Protein AF-A0A497SBC3-F1 (afdb_monomer_lite)

Structure (mmCIF, N/CA/C/O backbone):
data_AF-A0A497SBC3-F1
#
_entry.id   AF-A0A497SBC3-F1
#
loop_
_atom_site.group_PDB
_atom_site.id
_atom_site.type_symbol
_atom_site.label_atom_id
_atom_site.label_alt_id
_atom_site.label_comp_id
_atom_site.label_asym_id
_atom_site.label_entity_id
_atom_site.label_seq_id
_atom_site.pdbx_PDB_ins_code
_atom_site.Cartn_x
_atom_site.Cartn_y
_atom_site.Cartn_z
_atom_site.occupancy
_atom_site.B_iso_or_equiv
_atom_site.auth_seq_id
_atom_site.auth_comp_id
_atom_site.auth_asym_id
_atom_site.auth_atom_id
_atom_site.pdbx_PDB_model_num
ATOM 1 N N . MET A 1 1 ? 25.279 1.919 7.076 1.00 41.44 1 MET A N 1
ATOM 2 C CA . MET A 1 1 ? 23.818 1.956 7.328 1.00 41.44 1 MET A CA 1
ATOM 3 C C . MET A 1 1 ? 23.102 1.060 6.328 1.00 41.44 1 MET A C 1
ATOM 5 O O . MET A 1 1 ? 23.258 1.278 5.131 1.00 41.44 1 MET A O 1
ATOM 9 N N . LYS A 1 2 ? 22.331 0.059 6.781 1.00 52.88 2 LYS A N 1
ATOM 10 C CA . LYS A 1 2 ? 21.381 -0.636 5.895 1.00 52.88 2 LYS A CA 1
ATOM 11 C C . LYS A 1 2 ? 20.376 0.411 5.404 1.00 52.88 2 LYS A C 1
ATOM 13 O O . LYS A 1 2 ? 19.758 1.083 6.218 1.00 52.88 2 LYS A O 1
ATOM 18 N N . LYS A 1 3 ? 20.279 0.602 4.091 1.00 72.19 3 LYS A N 1
ATOM 19 C CA . LYS A 1 3 ? 19.335 1.540 3.473 1.00 72.19 3 LYS A CA 1
ATOM 20 C C . LYS A 1 3 ? 17.924 0.981 3.654 1.00 72.19 3 LYS A C 1
ATO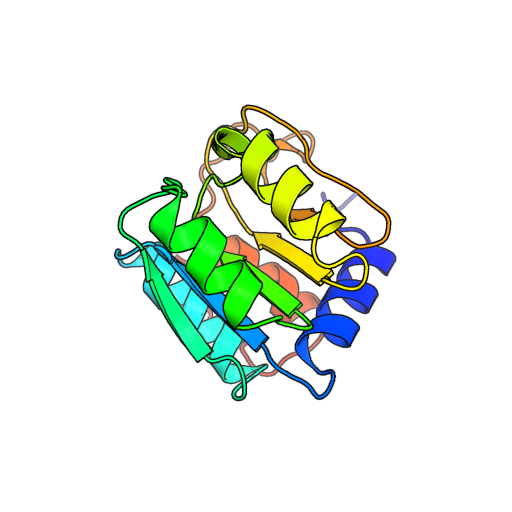M 22 O O . LYS A 1 3 ? 17.650 -0.130 3.203 1.00 72.19 3 LYS A O 1
ATOM 27 N N . GLU A 1 4 ? 17.075 1.689 4.393 1.00 83.62 4 GLU A N 1
ATOM 28 C CA . GLU A 1 4 ? 15.764 1.186 4.816 1.00 83.62 4 GLU A CA 1
ATOM 29 C C . GLU A 1 4 ? 14.645 1.687 3.894 1.00 83.62 4 GLU A C 1
ATOM 31 O O . GLU A 1 4 ? 14.580 2.876 3.607 1.00 83.62 4 GLU A O 1
ATOM 36 N N . LEU A 1 5 ? 13.751 0.784 3.468 1.00 89.38 5 LEU A N 1
ATOM 37 C CA . LEU A 1 5 ? 12.574 1.110 2.643 1.00 89.38 5 LEU A CA 1
ATOM 38 C C . LEU A 1 5 ? 11.531 1.959 3.388 1.00 89.38 5 LEU A C 1
ATOM 40 O O . LEU A 1 5 ? 10.862 2.795 2.792 1.00 89.38 5 LEU A O 1
ATOM 44 N N . ALA A 1 6 ? 11.409 1.755 4.697 1.00 90.38 6 ALA A N 1
ATOM 45 C CA . ALA A 1 6 ? 10.514 2.495 5.573 1.00 90.38 6 ALA A CA 1
ATOM 46 C C . ALA A 1 6 ? 11.118 2.571 6.979 1.00 90.38 6 ALA A C 1
ATOM 48 O O . ALA A 1 6 ? 11.829 1.656 7.405 1.00 90.38 6 ALA A O 1
ATOM 49 N N . SER A 1 7 ? 10.817 3.650 7.706 1.00 92.06 7 SER A N 1
ATOM 50 C CA . SER A 1 7 ? 11.218 3.801 9.107 1.00 92.06 7 SER A CA 1
ATOM 51 C C . SER A 1 7 ? 10.506 2.776 9.995 1.00 92.06 7 SER A C 1
ATOM 53 O O . SER A 1 7 ? 9.390 2.347 9.696 1.00 92.06 7 SER A O 1
ATOM 55 N N . LYS A 1 8 ? 11.097 2.438 11.150 1.00 91.56 8 LYS A N 1
ATOM 56 C CA . LYS A 1 8 ? 10.444 1.582 12.162 1.00 91.56 8 LYS A CA 1
ATOM 57 C C . LYS A 1 8 ? 9.049 2.089 12.557 1.00 91.56 8 LYS A C 1
ATOM 59 O O . LYS A 1 8 ? 8.144 1.286 12.761 1.00 91.56 8 LYS A O 1
ATOM 64 N N . ALA A 1 9 ? 8.869 3.410 12.636 1.00 93.00 9 ALA A N 1
ATOM 65 C CA . ALA A 1 9 ? 7.582 4.024 12.952 1.00 93.00 9 ALA A CA 1
ATOM 66 C C . ALA A 1 9 ? 6.543 3.789 11.844 1.00 93.00 9 ALA A C 1
ATOM 68 O O . ALA A 1 9 ? 5.421 3.388 12.147 1.00 93.00 9 ALA A O 1
ATOM 69 N N . ASN A 1 10 ? 6.919 3.970 10.573 1.00 94.31 10 ASN A N 1
ATOM 70 C CA . ASN A 1 10 ? 6.022 3.706 9.444 1.00 94.31 10 ASN A CA 1
ATOM 71 C C . ASN A 1 10 ? 5.698 2.216 9.319 1.00 94.31 10 ASN A C 1
ATOM 73 O O . ASN A 1 10 ? 4.547 1.873 9.096 1.00 94.31 10 ASN A O 1
ATOM 77 N N . LEU A 1 11 ? 6.672 1.333 9.546 1.00 94.44 11 LEU A N 1
ATOM 78 C CA . LEU A 1 11 ? 6.452 -0.115 9.581 1.00 94.44 11 LEU A CA 1
ATOM 79 C C . LEU A 1 11 ? 5.439 -0.517 10.667 1.00 94.44 11 LEU A C 1
ATOM 81 O O . LEU A 1 11 ? 4.524 -1.292 10.401 1.00 94.44 11 LEU A O 1
ATOM 85 N N . LYS A 1 12 ? 5.555 0.049 11.877 1.00 95.31 12 LYS A N 1
ATOM 86 C CA . LYS A 1 12 ? 4.595 -0.188 12.967 1.00 95.31 12 LYS A CA 1
ATOM 87 C C . LYS A 1 12 ? 3.206 0.375 12.646 1.00 95.31 12 LYS A C 1
ATOM 89 O O . LYS A 1 12 ? 2.208 -0.270 12.951 1.00 95.31 12 LYS A O 1
ATOM 94 N N . LYS A 1 13 ? 3.131 1.567 12.039 1.00 96.31 13 LYS A N 1
ATOM 95 C CA . LYS A 1 13 ? 1.861 2.170 11.596 1.00 96.31 13 LYS A CA 1
ATOM 96 C C . LYS A 1 13 ? 1.181 1.321 10.526 1.00 96.31 13 LYS A C 1
ATOM 98 O O . LYS A 1 13 ? 0.011 1.010 10.683 1.00 96.31 13 LYS A O 1
ATOM 103 N N . MET A 1 14 ? 1.923 0.921 9.496 1.00 96.50 14 MET A N 1
ATOM 104 C CA . MET A 1 14 ? 1.443 0.070 8.408 1.00 96.50 14 MET A CA 1
ATOM 105 C C . MET A 1 14 ? 0.852 -1.229 8.951 1.00 96.50 14 MET A C 1
ATOM 107 O O . MET A 1 14 ? -0.288 -1.550 8.640 1.00 96.50 14 MET A O 1
ATOM 111 N N . GLU A 1 15 ? 1.575 -1.934 9.825 1.00 96.50 15 GLU A N 1
ATOM 112 C CA . GLU A 1 15 ? 1.055 -3.155 10.445 1.00 96.50 15 GLU A CA 1
ATOM 113 C C . GLU A 1 15 ? -0.205 -2.888 11.275 1.00 96.50 15 GLU A C 1
ATOM 115 O O . GLU A 1 15 ? -1.182 -3.618 11.142 1.00 96.50 15 GLU A O 1
ATOM 120 N N . LYS A 1 16 ? -0.213 -1.821 12.088 1.00 97.50 16 LYS A N 1
ATOM 121 C CA . LYS A 1 16 ? -1.387 -1.445 12.884 1.00 97.50 16 LYS A CA 1
ATOM 122 C C . LYS A 1 16 ? -2.608 -1.173 12.001 1.00 97.50 16 LYS A C 1
ATOM 124 O O . LYS A 1 16 ? -3.693 -1.614 12.341 1.00 97.50 16 LYS A O 1
ATOM 129 N N . TRP A 1 17 ? -2.453 -0.420 10.913 1.00 97.94 17 TRP A N 1
ATOM 130 C CA . TRP A 1 17 ? -3.562 -0.069 10.018 1.00 97.94 17 TRP A CA 1
ATOM 131 C C . TRP A 1 17 ? -4.079 -1.278 9.240 1.00 97.94 17 TRP A C 1
ATOM 133 O O . TRP A 1 17 ? -5.281 -1.411 9.046 1.00 97.94 17 TRP A O 1
ATOM 143 N N . SER A 1 18 ? -3.174 -2.170 8.840 1.00 97.38 18 SER A N 1
ATOM 144 C CA . SER A 1 18 ? -3.509 -3.360 8.051 1.00 97.38 18 SER A CA 1
ATOM 145 C C . SER A 1 18 ? -4.143 -4.462 8.900 1.00 97.38 18 SER A C 1
ATOM 147 O O . SER A 1 18 ? -4.995 -5.194 8.415 1.00 97.38 18 SER A O 1
ATOM 149 N N . GLY A 1 19 ? -3.762 -4.567 10.176 1.00 96.75 19 GLY A N 1
ATOM 150 C CA . GLY A 1 19 ? -4.329 -5.529 11.126 1.00 96.75 19 GLY A CA 1
ATOM 151 C C . GLY A 1 19 ? -5.500 -5.004 11.961 1.00 96.75 19 GLY A C 1
ATOM 152 O O . GLY A 1 19 ? -5.963 -5.724 12.837 1.00 96.75 19 GLY A O 1
ATOM 153 N N . ALA A 1 20 ? -5.943 -3.761 11.755 1.00 96.50 20 ALA A N 1
ATOM 154 C CA . ALA A 1 20 ? -7.120 -3.226 12.438 1.00 96.50 20 ALA A CA 1
ATOM 155 C C . ALA A 1 20 ? -8.411 -3.815 11.853 1.00 96.50 20 ALA A C 1
ATOM 157 O O . ALA A 1 20 ? -8.443 -4.177 10.676 1.00 96.50 20 ALA A O 1
ATOM 158 N N . GLU A 1 21 ? -9.464 -3.875 12.665 1.00 96.19 21 GLU A N 1
ATOM 159 C CA . GLU A 1 21 ? -10.824 -4.152 12.191 1.00 96.19 21 GLU A CA 1
ATOM 160 C C . GLU A 1 21 ? -11.337 -3.007 11.303 1.00 96.19 21 GLU A C 1
ATOM 162 O O . GLU A 1 21 ? -10.811 -1.888 11.360 1.00 96.19 21 GLU A O 1
ATOM 167 N N . GLY A 1 22 ? -12.361 -3.296 10.497 1.00 96.50 22 GLY A N 1
ATOM 168 C CA . GLY A 1 22 ? -13.010 -2.328 9.614 1.00 96.50 22 GLY A CA 1
ATOM 169 C C . GLY A 1 22 ? -12.968 -2.719 8.138 1.00 96.50 22 GLY A C 1
ATOM 170 O O . GLY A 1 22 ? -12.506 -3.803 7.773 1.00 96.50 22 GLY A O 1
ATOM 171 N N . THR A 1 23 ? -13.451 -1.822 7.282 1.00 98.19 23 THR A N 1
ATOM 172 C CA . THR A 1 23 ? -13.499 -2.036 5.830 1.00 98.19 23 THR A CA 1
ATOM 173 C C . THR A 1 23 ? -12.117 -1.798 5.228 1.00 98.19 23 THR A C 1
ATOM 175 O O . THR A 1 23 ? -11.542 -0.716 5.370 1.00 98.19 23 THR A O 1
ATOM 178 N N . LYS A 1 24 ? -11.561 -2.801 4.539 1.00 98.69 24 LYS A N 1
ATOM 179 C CA . LYS A 1 24 ? -10.182 -2.759 4.033 1.00 98.69 24 LYS A CA 1
ATOM 180 C C . LYS A 1 24 ? -10.100 -3.168 2.577 1.00 98.69 24 LYS A C 1
ATOM 182 O O . LYS A 1 24 ? -10.513 -4.264 2.216 1.00 98.69 24 LYS A O 1
ATOM 187 N N . LEU A 1 25 ? -9.532 -2.293 1.753 1.00 98.75 25 LEU A N 1
ATOM 188 C CA . LEU A 1 25 ? -9.428 -2.490 0.308 1.00 98.75 25 LEU A CA 1
ATOM 189 C C . LEU A 1 25 ? -7.959 -2.604 -0.107 1.00 98.75 25 LEU A C 1
ATOM 191 O O . LEU A 1 25 ? -7.128 -1.784 0.295 1.00 98.75 25 LEU A O 1
ATOM 195 N N . LEU A 1 26 ? -7.640 -3.630 -0.894 1.00 98.81 26 LEU A N 1
ATOM 196 C CA . LEU A 1 26 ? -6.312 -3.867 -1.452 1.00 98.81 26 LEU A CA 1
ATOM 197 C C . LEU A 1 26 ? -6.379 -3.722 -2.969 1.00 98.81 26 LEU A C 1
ATOM 199 O O . LEU A 1 26 ? -6.904 -4.590 -3.656 1.00 98.81 26 LEU A O 1
ATOM 203 N N . PHE A 1 27 ? -5.808 -2.646 -3.486 1.00 98.75 27 PHE A N 1
ATOM 204 C CA . PHE A 1 27 ? -5.674 -2.382 -4.909 1.00 98.75 27 PHE A CA 1
ATOM 205 C C . PHE A 1 27 ? -4.303 -2.842 -5.391 1.00 98.75 27 PHE A C 1
ATOM 207 O O . PHE A 1 27 ? -3.289 -2.480 -4.791 1.00 98.75 27 PHE A O 1
ATOM 214 N N . PHE A 1 28 ? -4.260 -3.610 -6.474 1.00 98.69 28 PHE A N 1
ATOM 215 C CA . PHE A 1 28 ? -3.001 -4.098 -7.033 1.00 98.69 28 PHE A CA 1
ATOM 216 C C . PHE A 1 28 ? -3.049 -4.218 -8.551 1.00 98.69 28 PHE A C 1
ATOM 218 O O . PHE A 1 28 ? -4.127 -4.323 -9.140 1.00 98.69 28 PHE A O 1
ATOM 225 N N . HIS A 1 29 ? -1.873 -4.175 -9.170 1.00 98.44 29 HIS A N 1
ATOM 226 C CA . HIS A 1 29 ? -1.736 -4.250 -10.616 1.00 98.44 29 HIS A CA 1
ATOM 227 C C . HIS A 1 29 ? -2.036 -5.653 -11.170 1.00 98.44 29 HIS A C 1
ATOM 229 O O . HIS A 1 29 ? -1.785 -6.668 -10.516 1.00 98.44 29 HIS A O 1
ATOM 235 N N . ASN A 1 30 ? -2.612 -5.705 -12.371 1.00 97.94 30 ASN A N 1
ATOM 236 C CA . ASN A 1 30 ? -3.041 -6.923 -13.059 1.00 97.94 30 ASN A CA 1
ATOM 237 C C . ASN A 1 30 ? -1.896 -7.596 -13.831 1.00 97.94 30 ASN A C 1
ATOM 239 O O . ASN A 1 30 ? -1.999 -7.893 -15.022 1.00 97.94 30 ASN A O 1
ATOM 243 N N . ASP A 1 31 ? -0.776 -7.812 -13.157 1.00 97.44 31 ASP A N 1
ATOM 244 C CA . ASP A 1 31 ? 0.383 -8.490 -13.718 1.00 97.44 31 ASP A CA 1
ATOM 245 C C . ASP A 1 31 ? 1.030 -9.413 -12.668 1.00 97.44 31 ASP A C 1
ATOM 247 O O . ASP A 1 31 ? 0.559 -9.496 -11.526 1.00 97.44 31 ASP A O 1
ATOM 251 N N . PRO A 1 32 ? 2.088 -10.161 -13.026 1.00 97.44 32 PRO A N 1
ATOM 252 C CA . PRO A 1 32 ? 2.735 -11.058 -12.079 1.00 97.44 32 PRO A CA 1
ATOM 253 C C . PRO A 1 32 ? 3.282 -10.370 -10.818 1.00 97.44 32 PRO A C 1
ATOM 255 O O . PRO A 1 32 ? 3.236 -10.988 -9.753 1.00 97.44 32 PRO A O 1
ATOM 258 N N . ASP A 1 33 ? 3.778 -9.130 -10.906 1.00 97.75 33 ASP A N 1
ATOM 259 C CA . ASP A 1 33 ? 4.376 -8.431 -9.762 1.00 97.75 33 ASP A CA 1
ATOM 260 C C . ASP A 1 33 ? 3.293 -7.950 -8.784 1.00 97.75 33 ASP A C 1
ATOM 262 O O . ASP A 1 33 ? 3.352 -8.241 -7.580 1.00 97.75 33 ASP A O 1
ATOM 266 N N . GLY A 1 34 ? 2.231 -7.331 -9.301 1.00 98.12 34 GLY A N 1
ATOM 267 C CA . GLY A 1 34 ? 1.052 -6.944 -8.535 1.00 98.12 34 GLY A CA 1
ATOM 268 C C . GLY A 1 34 ? 0.349 -8.139 -7.881 1.00 98.12 34 GLY A C 1
ATOM 269 O O . GLY A 1 34 ? 0.069 -8.106 -6.678 1.00 98.12 34 GLY A O 1
ATOM 270 N N . ILE A 1 35 ? 0.131 -9.234 -8.620 1.00 98.00 35 ILE A N 1
ATOM 271 C CA . ILE A 1 35 ? -0.507 -10.457 -8.096 1.00 98.00 35 ILE A CA 1
ATOM 272 C C . ILE A 1 35 ? 0.349 -11.103 -6.998 1.00 98.00 35 ILE A C 1
ATOM 274 O O . ILE A 1 35 ? -0.171 -11.448 -5.931 1.00 98.00 35 ILE A O 1
ATOM 278 N N . ALA A 1 36 ? 1.661 -11.252 -7.217 1.00 98.12 36 ALA A N 1
ATOM 279 C CA . ALA A 1 36 ? 2.566 -11.810 -6.212 1.00 98.12 36 ALA A CA 1
ATOM 280 C C . ALA A 1 36 ? 2.599 -10.945 -4.943 1.00 98.12 36 ALA A C 1
ATOM 282 O O . ALA A 1 36 ? 2.564 -11.461 -3.820 1.00 98.12 36 ALA A O 1
ATOM 283 N N . SER A 1 37 ? 2.603 -9.623 -5.111 1.00 98.19 37 SER A N 1
ATOM 284 C CA . SER A 1 37 ? 2.552 -8.677 -4.000 1.00 98.19 37 SER A CA 1
ATOM 285 C C . SER A 1 37 ? 1.260 -8.788 -3.193 1.00 98.19 37 SER A C 1
ATOM 287 O O . SER A 1 37 ? 1.301 -8.844 -1.960 1.00 98.19 37 SER A O 1
ATOM 289 N N . ALA A 1 38 ? 0.114 -8.863 -3.873 1.00 98.31 38 ALA A N 1
ATOM 290 C CA . ALA A 1 38 ? -1.183 -9.025 -3.231 1.00 98.31 38 ALA A CA 1
ATOM 291 C C . ALA A 1 38 ? -1.272 -10.349 -2.463 1.00 98.31 38 ALA A C 1
ATOM 293 O O . ALA A 1 38 ? -1.728 -10.361 -1.320 1.00 98.31 38 ALA A O 1
ATOM 294 N N . ALA A 1 39 ? -0.760 -11.446 -3.028 1.00 97.44 39 ALA A N 1
ATOM 295 C CA . ALA A 1 39 ? -0.718 -12.740 -2.351 1.00 97.44 39 ALA A CA 1
ATOM 296 C C . ALA A 1 39 ? 0.105 -12.692 -1.050 1.00 97.44 39 ALA A C 1
ATOM 298 O O . ALA A 1 39 ? -0.347 -13.180 -0.011 1.00 97.44 39 ALA A O 1
ATOM 299 N N . LEU A 1 40 ? 1.284 -12.055 -1.072 1.00 97.69 40 LEU A N 1
ATOM 300 C CA . LEU A 1 40 ? 2.105 -11.849 0.129 1.00 97.69 40 LEU A CA 1
ATOM 301 C C . LEU A 1 40 ? 1.366 -11.027 1.193 1.00 97.69 40 LEU A C 1
ATOM 303 O O . LEU A 1 40 ? 1.414 -11.357 2.382 1.00 97.69 40 LEU A O 1
ATOM 307 N N . TRP A 1 41 ? 0.679 -9.964 0.770 1.00 98.19 41 TRP A N 1
ATOM 308 C CA . TRP A 1 41 ? -0.083 -9.103 1.665 1.00 98.19 41 TRP A CA 1
ATOM 309 C C . TRP A 1 41 ? -1.256 -9.842 2.313 1.00 98.19 41 TRP A C 1
ATOM 311 O O . TRP A 1 41 ? -1.353 -9.879 3.541 1.00 98.19 41 TRP A O 1
ATOM 321 N N . LEU A 1 42 ? -2.094 -10.498 1.506 1.00 97.56 42 LEU A N 1
ATOM 322 C CA . LEU A 1 42 ? -3.277 -11.241 1.953 1.00 97.56 42 LEU A CA 1
ATOM 323 C C . LEU A 1 42 ? -2.917 -12.432 2.842 1.00 97.56 42 LEU A C 1
ATOM 325 O O . LEU A 1 42 ? -3.656 -12.764 3.764 1.00 97.56 42 LEU A O 1
ATOM 329 N N . ARG A 1 43 ? -1.738 -13.038 2.654 1.00 96.06 43 ARG A N 1
ATOM 330 C CA . ARG A 1 43 ? -1.234 -14.076 3.565 1.00 96.06 43 ARG A CA 1
ATOM 331 C C . ARG A 1 43 ? -1.055 -13.568 5.000 1.00 96.06 43 ARG A C 1
ATOM 333 O O . ARG A 1 43 ? -1.168 -14.361 5.939 1.00 96.06 43 ARG A O 1
ATOM 340 N N . CYS A 1 44 ? -0.745 -12.280 5.157 1.00 96.50 44 CYS A N 1
ATOM 341 C CA . CYS A 1 44 ? -0.521 -11.618 6.442 1.00 96.50 44 CYS A CA 1
ATOM 342 C C . CYS A 1 44 ? -1.760 -10.880 6.966 1.00 96.50 44 CYS A C 1
ATOM 344 O O . CYS A 1 44 ? -1.900 -10.736 8.181 1.00 96.50 44 CYS A O 1
ATOM 346 N N . PHE A 1 45 ? -2.613 -10.395 6.062 1.00 97.12 45 PHE A N 1
ATOM 347 C CA . PHE A 1 45 ? -3.811 -9.602 6.337 1.00 97.12 45 PHE A CA 1
ATOM 348 C C . PHE A 1 45 ? -4.972 -10.113 5.458 1.00 97.12 45 PHE A C 1
ATOM 350 O O . PHE A 1 45 ? -5.255 -9.528 4.411 1.00 97.12 45 PHE A O 1
ATOM 357 N N . PRO A 1 46 ? -5.597 -11.247 5.827 1.00 97.25 46 PRO A N 1
ATOM 358 C CA . PRO A 1 46 ? -6.517 -11.985 4.952 1.00 97.25 46 PRO A CA 1
ATOM 359 C C . PRO A 1 46 ? -7.898 -11.341 4.779 1.00 97.25 46 PRO A C 1
ATOM 361 O O . PRO A 1 46 ? -8.694 -11.807 3.974 1.00 97.25 46 PRO A O 1
ATOM 364 N N . ASP A 1 47 ? -8.198 -10.297 5.540 1.00 97.50 47 ASP A N 1
ATOM 365 C CA . ASP A 1 47 ? -9.489 -9.613 5.595 1.00 97.50 47 ASP A CA 1
ATOM 366 C C . ASP A 1 47 ? -9.564 -8.361 4.705 1.00 97.50 47 ASP A C 1
ATOM 368 O O . ASP A 1 47 ? -10.527 -7.601 4.769 1.00 97.50 47 ASP A O 1
ATOM 372 N N . PHE A 1 48 ? -8.557 -8.140 3.859 1.00 98.62 48 PHE A N 1
ATOM 373 C CA . PHE A 1 48 ? -8.642 -7.168 2.773 1.00 98.62 48 PHE A CA 1
ATOM 374 C C . PHE A 1 48 ? -9.491 -7.709 1.618 1.00 98.62 48 PHE A C 1
ATOM 376 O O . PHE A 1 48 ? -9.296 -8.840 1.179 1.00 98.62 48 PHE A O 1
ATOM 383 N N . GLU A 1 49 ? -10.357 -6.868 1.052 1.00 98.56 49 GLU A N 1
ATOM 384 C CA . GLU A 1 49 ? -10.992 -7.130 -0.240 1.00 98.56 49 GLU A CA 1
ATOM 385 C C . GLU A 1 49 ? -9.988 -6.843 -1.377 1.00 98.56 49 GLU A C 1
ATOM 387 O O . GLU A 1 49 ? -9.544 -5.696 -1.520 1.00 98.56 49 GLU A O 1
ATOM 392 N N . PRO A 1 50 ? -9.604 -7.850 -2.184 1.00 98.56 50 PRO A N 1
ATOM 393 C CA . PRO A 1 50 ? -8.673 -7.671 -3.292 1.00 98.56 50 PRO A CA 1
ATOM 394 C C . PRO A 1 50 ? -9.366 -7.073 -4.521 1.00 98.56 50 PRO A C 1
ATOM 396 O O . PRO A 1 50 ? -10.382 -7.584 -4.989 1.00 98.56 50 PRO A O 1
ATOM 399 N N . ILE A 1 51 ? -8.787 -6.014 -5.082 1.00 98.56 51 ILE A N 1
ATOM 400 C CA . ILE A 1 51 ? -9.309 -5.273 -6.232 1.00 98.56 51 ILE A CA 1
ATOM 401 C C . ILE A 1 51 ? -8.194 -5.117 -7.267 1.00 98.56 51 ILE A C 1
ATOM 403 O O . ILE A 1 51 ? -7.241 -4.359 -7.084 1.00 98.56 51 ILE A O 1
ATOM 407 N N . VAL A 1 52 ? -8.337 -5.833 -8.377 1.00 98.06 52 VAL A N 1
ATOM 408 C CA . VAL A 1 52 ? -7.397 -5.808 -9.503 1.00 98.06 52 VAL A CA 1
ATOM 409 C C . VAL A 1 52 ? -7.548 -4.502 -10.291 1.00 98.06 52 VAL A C 1
ATOM 411 O O . VAL A 1 52 ? -8.668 -4.029 -10.504 1.00 98.06 52 VAL A O 1
ATOM 414 N N . ARG A 1 53 ? -6.431 -3.915 -10.736 1.00 97.56 53 ARG A N 1
ATOM 415 C CA . ARG A 1 53 ? -6.371 -2.701 -11.566 1.00 97.56 53 ARG A CA 1
ATOM 416 C C . ARG A 1 53 ? -5.366 -2.879 -12.705 1.00 97.56 53 ARG A C 1
ATOM 418 O O . ARG A 1 53 ? -4.297 -3.426 -12.488 1.00 97.56 53 ARG A O 1
ATOM 425 N N . ASP A 1 54 ? -5.651 -2.322 -13.878 1.00 94.69 54 ASP A N 1
ATOM 426 C CA . ASP A 1 54 ? -4.714 -2.338 -15.021 1.00 94.69 54 ASP A CA 1
ATOM 427 C C . ASP A 1 54 ? -3.756 -1.128 -15.041 1.00 94.69 54 ASP A C 1
ATOM 429 O O . ASP A 1 54 ? -3.025 -0.909 -16.001 1.00 94.69 54 ASP A O 1
ATOM 433 N N . GLY A 1 55 ? -3.799 -0.277 -14.013 1.00 92.06 55 GLY A N 1
ATOM 434 C CA . GLY A 1 55 ? -2.958 0.913 -13.934 1.00 92.06 55 GLY A CA 1
ATOM 435 C C . GLY A 1 55 ? -3.381 1.878 -12.828 1.00 92.06 55 GLY A C 1
ATOM 436 O O . GLY A 1 55 ? -4.356 1.625 -12.110 1.00 92.06 55 GLY A O 1
ATOM 437 N N . PRO A 1 56 ? -2.680 3.018 -12.691 1.00 91.25 56 PRO A N 1
ATOM 438 C CA . PRO A 1 56 ? -2.911 3.967 -11.604 1.00 91.25 56 PRO A CA 1
ATOM 439 C C . PRO A 1 56 ? -4.218 4.744 -11.757 1.00 91.25 56 PRO A C 1
ATOM 441 O O . PRO A 1 56 ? -4.628 5.404 -10.808 1.00 91.25 56 PRO A O 1
ATOM 444 N N . SER A 1 57 ? -4.855 4.702 -12.937 1.00 94.50 57 SER A N 1
ATOM 445 C CA . SER A 1 57 ? -5.974 5.579 -13.264 1.00 94.50 57 SER A CA 1
ATOM 446 C C . SER A 1 57 ? -7.114 5.438 -12.261 1.00 94.50 57 SER A C 1
ATOM 448 O O . SER A 1 57 ? -7.671 4.357 -12.035 1.00 94.50 57 SER A O 1
ATOM 450 N N . MET A 1 58 ? -7.465 6.576 -11.674 1.00 92.69 58 MET A N 1
ATOM 451 C CA . MET A 1 58 ? -8.587 6.716 -10.760 1.00 92.69 58 MET A CA 1
ATOM 452 C C . MET A 1 58 ? -9.670 7.535 -11.463 1.00 92.69 58 MET A C 1
ATOM 454 O O . MET A 1 58 ? -9.771 8.740 -11.262 1.00 92.69 58 MET A O 1
ATOM 458 N N . ASP A 1 59 ? -10.436 6.956 -12.380 1.00 93.75 59 ASP A N 1
ATOM 459 C CA . ASP A 1 59 ? -11.531 7.701 -13.012 1.00 93.75 59 ASP A CA 1
ATOM 460 C C . ASP A 1 59 ? -12.578 8.169 -11.965 1.00 93.75 59 ASP A C 1
ATOM 462 O O . ASP A 1 59 ? -12.615 7.648 -10.844 1.00 93.75 59 ASP A O 1
ATOM 466 N N . PRO A 1 60 ? -13.426 9.171 -12.272 1.00 93.19 60 PRO A N 1
ATOM 467 C CA . PRO A 1 60 ? -14.415 9.670 -11.315 1.00 93.19 60 PRO A CA 1
ATOM 468 C C . PRO A 1 60 ? -15.367 8.595 -10.769 1.00 93.19 60 PRO A C 1
ATOM 470 O O . PRO A 1 60 ? -15.791 8.697 -9.619 1.00 93.19 60 PRO A O 1
ATOM 473 N N . GLY A 1 61 ? -15.686 7.569 -11.565 1.00 94.62 61 GLY A N 1
ATOM 474 C CA . GLY A 1 61 ? -16.525 6.449 -11.143 1.00 94.62 61 GLY A CA 1
ATOM 475 C C . GLY A 1 61 ? -15.824 5.587 -10.100 1.00 94.62 61 GLY A C 1
ATOM 476 O O . GLY A 1 61 ? -16.405 5.297 -9.058 1.00 94.62 61 GLY A O 1
ATOM 477 N N . PHE A 1 62 ? -14.551 5.260 -10.323 1.00 95.19 62 PHE A N 1
ATOM 478 C CA . PHE A 1 62 ? -13.716 4.558 -9.355 1.00 95.19 62 PHE A CA 1
ATOM 479 C C . PHE A 1 62 ? -13.539 5.361 -8.064 1.00 95.19 62 PHE A C 1
ATOM 481 O O . PHE A 1 62 ? -13.722 4.825 -6.976 1.00 95.19 62 PHE A O 1
ATOM 488 N N . VAL A 1 63 ? -13.234 6.657 -8.162 1.00 95.69 63 VAL A N 1
ATOM 489 C CA . VAL A 1 63 ? -13.089 7.528 -6.984 1.00 95.69 63 VAL A CA 1
ATOM 490 C C . VAL A 1 63 ? -14.382 7.565 -6.172 1.00 95.69 63 VAL A C 1
ATOM 492 O O . VAL A 1 63 ? -14.345 7.395 -4.954 1.00 95.69 63 VAL A O 1
ATOM 495 N N . LYS A 1 64 ? -15.529 7.734 -6.841 1.00 95.88 64 LYS A N 1
ATOM 496 C CA . LYS A 1 64 ? -16.837 7.682 -6.188 1.00 95.88 64 LYS A CA 1
ATOM 497 C C . LYS A 1 64 ? -17.088 6.323 -5.537 1.00 95.88 64 LYS A C 1
ATOM 499 O O . LYS A 1 64 ? -17.525 6.277 -4.398 1.00 95.88 64 LYS A O 1
ATOM 504 N N . TRP A 1 65 ? -16.770 5.234 -6.225 1.00 96.69 65 TRP A N 1
ATOM 505 C CA . TRP A 1 65 ? -16.936 3.883 -5.701 1.00 96.69 65 TRP A CA 1
ATOM 506 C C . TRP A 1 65 ? -16.087 3.627 -4.448 1.00 96.69 65 TRP A C 1
ATOM 508 O O . TRP A 1 65 ? -16.569 3.010 -3.501 1.00 96.69 65 TRP A O 1
ATOM 518 N N . VAL A 1 66 ? -14.850 4.140 -4.398 1.00 96.75 66 VAL A N 1
ATOM 519 C CA . VAL A 1 66 ? -14.011 4.050 -3.191 1.00 96.75 66 VAL A CA 1
ATOM 520 C C . VAL A 1 66 ? -14.624 4.873 -2.059 1.00 96.75 66 VAL A C 1
ATOM 522 O O . VAL A 1 66 ? -14.671 4.395 -0.930 1.00 96.75 66 VAL A O 1
ATOM 525 N N . ALA A 1 67 ? -15.116 6.080 -2.352 1.00 96.12 67 ALA A N 1
ATOM 526 C CA . ALA A 1 67 ? -15.766 6.932 -1.360 1.00 96.12 67 ALA A CA 1
ATOM 527 C C . ALA A 1 67 ? -17.056 6.311 -0.800 1.00 96.12 67 ALA A C 1
ATOM 529 O O . ALA A 1 67 ? -17.246 6.310 0.409 1.00 96.12 67 ALA A O 1
ATOM 530 N N . ASP A 1 68 ? -17.901 5.729 -1.653 1.00 96.75 68 ASP A N 1
ATOM 531 C CA . ASP A 1 68 ? -19.171 5.111 -1.251 1.00 96.75 68 ASP A CA 1
ATOM 532 C C . ASP A 1 68 ? -18.968 3.872 -0.360 1.00 96.75 68 ASP A C 1
ATOM 534 O O . ASP A 1 68 ? -19.844 3.524 0.429 1.00 96.75 68 ASP A O 1
ATOM 538 N N . ARG A 1 69 ? -17.819 3.196 -0.482 1.00 96.81 69 ARG A N 1
ATOM 539 C CA . ARG A 1 69 ? -17.440 2.069 0.385 1.00 96.81 69 ARG A CA 1
ATOM 540 C C . ARG A 1 69 ? -16.858 2.484 1.729 1.00 96.81 69 ARG A C 1
ATOM 542 O O . ARG A 1 69 ? -16.725 1.627 2.597 1.00 96.81 69 ARG A O 1
ATOM 549 N N . ASP A 1 70 ? -16.481 3.750 1.858 1.00 96.56 70 ASP A N 1
ATOM 550 C CA . ASP A 1 70 ? -15.951 4.361 3.073 1.00 96.56 70 ASP A CA 1
ATOM 551 C C . ASP A 1 70 ? -14.905 3.501 3.825 1.00 96.56 70 ASP A C 1
ATOM 553 O O . ASP A 1 70 ? -15.095 3.151 4.990 1.00 96.56 70 ASP A O 1
ATOM 557 N N . PRO A 1 71 ? -13.803 3.081 3.169 1.00 97.81 71 PRO A N 1
ATOM 558 C CA . PRO A 1 71 ? -12.855 2.167 3.792 1.00 97.81 71 PRO A CA 1
ATOM 559 C C . PRO A 1 71 ? -12.063 2.813 4.935 1.00 97.81 71 PRO A C 1
ATOM 561 O O . PRO A 1 71 ? -11.610 3.952 4.849 1.00 97.81 71 PRO A O 1
ATOM 564 N N . ASP A 1 72 ? -11.770 2.030 5.971 1.00 98.31 72 ASP A N 1
ATOM 565 C CA . ASP A 1 72 ? -10.857 2.414 7.049 1.00 98.31 72 ASP A CA 1
ATOM 566 C C . ASP A 1 72 ? -9.401 2.457 6.583 1.00 98.31 72 ASP A C 1
ATOM 568 O O . ASP A 1 72 ? -8.617 3.314 7.017 1.00 98.31 72 ASP A O 1
ATOM 572 N N . THR A 1 73 ? -9.033 1.501 5.725 1.00 98.62 73 THR A N 1
ATOM 573 C CA . THR A 1 73 ? -7.679 1.337 5.195 1.00 98.62 73 THR A CA 1
ATOM 574 C C . THR A 1 73 ? -7.724 0.975 3.711 1.00 98.62 73 THR A C 1
ATOM 576 O O . THR A 1 73 ? -8.344 -0.010 3.316 1.00 98.62 73 THR A O 1
ATOM 579 N N . ALA A 1 74 ? -6.989 1.730 2.895 1.00 98.38 74 ALA A N 1
ATOM 580 C CA . ALA A 1 74 ? -6.722 1.418 1.497 1.00 98.38 74 ALA A CA 1
ATOM 581 C C . ALA A 1 74 ? -5.225 1.156 1.291 1.00 98.38 74 ALA A C 1
ATOM 583 O O . ALA A 1 74 ? -4.376 1.959 1.693 1.00 98.38 74 ALA A O 1
ATOM 584 N N . VAL A 1 75 ? -4.896 0.034 0.656 1.00 98.69 75 VAL A N 1
ATOM 585 C CA . VAL A 1 75 ? -3.523 -0.330 0.294 1.00 98.69 75 VAL A CA 1
ATOM 586 C C . VAL A 1 75 ? -3.429 -0.387 -1.223 1.00 98.69 75 VAL A C 1
ATOM 588 O O . VAL A 1 75 ? -4.229 -1.064 -1.854 1.00 98.69 75 VAL A O 1
ATOM 591 N N . PHE A 1 76 ? -2.457 0.309 -1.800 1.00 98.50 76 PHE A N 1
ATOM 592 C CA . PHE A 1 76 ? -2.143 0.286 -3.225 1.00 98.50 76 PHE A CA 1
ATOM 593 C C . PHE A 1 76 ? -0.772 -0.357 -3.399 1.00 98.50 76 PHE A C 1
ATOM 595 O O . PHE A 1 76 ? 0.202 0.125 -2.813 1.00 98.50 76 PHE A O 1
ATOM 602 N N . ILE A 1 77 ? -0.691 -1.442 -4.166 1.00 98.62 77 ILE A N 1
ATOM 603 C CA . ILE A 1 77 ? 0.569 -2.136 -4.433 1.00 98.62 77 ILE A CA 1
ATOM 604 C C . ILE A 1 77 ? 0.815 -2.221 -5.929 1.00 98.62 77 ILE A C 1
ATOM 606 O O . ILE A 1 77 ? -0.093 -2.566 -6.677 1.00 98.62 77 ILE A O 1
ATOM 610 N N . ASP A 1 78 ? 2.041 -1.913 -6.341 1.00 98.19 78 ASP A N 1
ATOM 611 C CA . ASP A 1 78 ? 2.461 -1.932 -7.746 1.00 98.19 78 ASP A CA 1
ATOM 612 C C . ASP A 1 78 ? 1.652 -0.993 -8.656 1.00 98.19 78 ASP A C 1
ATOM 614 O O . ASP A 1 78 ? 1.459 -1.205 -9.846 1.00 98.19 78 ASP A O 1
ATOM 618 N N . LEU A 1 79 ? 1.116 0.071 -8.065 1.00 97.56 79 LEU A N 1
ATOM 619 C CA . LEU A 1 79 ? 0.323 1.067 -8.764 1.00 97.56 79 LEU A CA 1
ATOM 620 C C . LEU A 1 79 ? 0.946 2.438 -8.494 1.00 97.56 79 LEU A C 1
ATOM 622 O O . LEU A 1 79 ? 0.978 2.845 -7.324 1.00 97.56 79 LEU A O 1
ATOM 626 N N . PRO A 1 80 ? 1.371 3.190 -9.528 1.00 96.50 80 PRO A N 1
ATOM 627 C CA . PRO A 1 80 ? 1.920 4.535 -9.368 1.00 96.50 80 PRO A CA 1
ATOM 628 C C . PRO A 1 80 ? 0.810 5.564 -9.116 1.00 96.50 80 PRO A C 1
ATOM 630 O O . PRO A 1 80 ? 0.620 6.533 -9.850 1.00 96.50 80 PRO A O 1
ATOM 633 N N . VAL A 1 81 ? 0.020 5.348 -8.062 1.00 96.06 81 VAL A N 1
ATOM 634 C CA . VAL A 1 81 ? -1.123 6.196 -7.689 1.00 96.06 81 VAL A CA 1
ATOM 635 C C . VAL A 1 81 ? -0.707 7.599 -7.255 1.00 96.06 81 VAL A C 1
ATOM 637 O O . VAL A 1 81 ? -1.548 8.487 -7.129 1.00 96.06 81 VAL A O 1
ATOM 640 N N . ASP A 1 82 ? 0.592 7.842 -7.070 1.00 96.12 82 ASP A N 1
ATOM 641 C CA . ASP A 1 82 ? 1.114 9.190 -6.903 1.00 96.12 82 ASP A CA 1
ATOM 642 C C . ASP A 1 82 ? 0.987 10.057 -8.159 1.00 96.12 82 ASP A C 1
ATOM 644 O O . ASP A 1 82 ? 0.947 11.276 -8.023 1.00 96.12 82 ASP A O 1
ATOM 648 N N . GLN A 1 83 ? 0.817 9.463 -9.342 1.00 96.69 83 GLN A N 1
ATOM 649 C CA . GLN A 1 83 ? 0.458 10.175 -10.577 1.00 96.69 83 GLN A CA 1
ATOM 650 C C . GLN A 1 83 ? -0.991 10.704 -10.531 1.00 96.69 83 GLN A C 1
ATOM 652 O O . GLN A 1 83 ? -1.350 11.671 -11.198 1.00 96.69 83 GLN A O 1
ATOM 657 N N . GLU A 1 84 ? -1.827 10.130 -9.661 1.00 96.38 84 GLU A N 1
ATOM 658 C CA . GLU A 1 84 ? -3.229 10.506 -9.439 1.00 96.38 84 GLU A CA 1
ATOM 659 C C . GLU A 1 84 ? -3.433 11.195 -8.076 1.00 96.38 84 GLU A C 1
ATOM 661 O O . GLU A 1 84 ? -4.534 11.230 -7.516 1.00 96.38 84 GLU A O 1
ATOM 666 N N . TRP A 1 85 ? -2.369 11.797 -7.531 1.00 95.06 85 TRP A N 1
ATOM 667 C CA . TRP A 1 85 ? -2.318 12.334 -6.166 1.00 95.06 85 TRP A CA 1
ATOM 668 C C . TRP A 1 85 ? -3.471 13.277 -5.796 1.00 95.06 85 TRP A C 1
ATOM 670 O O . TRP A 1 85 ? -3.903 13.288 -4.646 1.00 95.06 85 TRP A O 1
ATOM 680 N N . LYS A 1 86 ? -4.007 14.061 -6.743 1.00 95.06 86 LYS A N 1
ATOM 681 C CA . LYS A 1 86 ? -5.143 14.973 -6.487 1.00 95.06 86 LYS A CA 1
ATOM 682 C C . LYS A 1 86 ? -6.407 14.218 -6.079 1.00 95.06 86 LYS A C 1
ATOM 684 O O . LYS A 1 86 ? -7.190 14.715 -5.274 1.00 95.06 86 LYS A O 1
ATOM 689 N N . LYS A 1 87 ? -6.612 13.027 -6.638 1.00 95.25 87 LYS A N 1
ATOM 690 C CA . LYS A 1 87 ? -7.785 12.188 -6.383 1.00 95.25 87 LYS A CA 1
ATOM 691 C C . LYS A 1 87 ? -7.635 11.426 -5.072 1.00 95.25 87 LYS A C 1
ATOM 693 O O . LYS A 1 87 ? -8.595 11.349 -4.312 1.00 95.25 87 LYS A O 1
ATOM 698 N N . LEU A 1 88 ? -6.422 10.974 -4.746 1.00 92.81 88 LEU A N 1
ATOM 699 C CA . LEU A 1 88 ? -6.104 10.477 -3.403 1.00 92.81 88 LEU A CA 1
ATOM 700 C C . LEU A 1 88 ? -6.299 11.559 -2.331 1.00 92.81 88 LEU A C 1
ATOM 702 O O . LEU A 1 88 ? -6.912 11.296 -1.301 1.00 92.81 88 LEU A O 1
ATOM 706 N N . GLU A 1 89 ? -5.835 12.789 -2.574 1.00 92.69 89 GLU A N 1
ATOM 707 C CA . GLU A 1 89 ? -6.071 13.919 -1.665 1.00 92.69 89 GLU A CA 1
ATOM 708 C C . GLU A 1 89 ? -7.568 14.225 -1.516 1.00 92.69 89 GLU A C 1
ATOM 710 O O . GLU A 1 89 ? -8.020 14.552 -0.419 1.00 92.69 89 GLU A O 1
ATOM 715 N N . TRP A 1 90 ? -8.351 14.107 -2.593 1.00 94.75 90 TRP A N 1
ATOM 716 C CA . TRP A 1 90 ? -9.805 14.240 -2.528 1.00 94.75 90 TRP A CA 1
ATOM 717 C C . TRP A 1 90 ? -10.439 13.142 -1.664 1.00 94.75 90 TRP A C 1
ATOM 719 O O . TRP A 1 90 ? -11.224 13.468 -0.776 1.00 94.75 90 TRP A O 1
ATOM 729 N N . LEU A 1 91 ? -10.042 11.875 -1.841 1.00 94.62 91 LEU A N 1
ATOM 730 C CA . LEU A 1 91 ? -10.515 10.762 -1.008 1.00 94.62 91 LEU A CA 1
ATOM 731 C C . LEU A 1 91 ? -10.199 10.988 0.473 1.00 94.62 91 LEU A C 1
ATOM 733 O O . LEU A 1 91 ? -11.084 10.836 1.306 1.00 94.62 91 LEU A O 1
ATOM 737 N N . GLN A 1 92 ? -8.981 11.427 0.810 1.00 92.94 92 GLN A N 1
ATOM 738 C CA . GLN A 1 92 ? -8.616 11.731 2.202 1.00 92.94 92 GLN A CA 1
ATOM 739 C C . GLN A 1 92 ? -9.357 12.945 2.780 1.00 92.94 92 GLN A C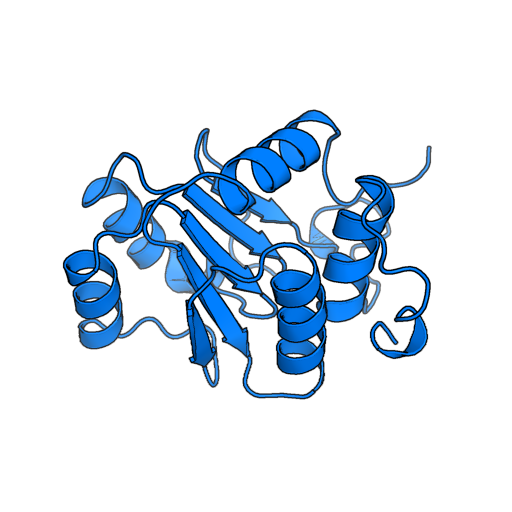 1
ATOM 741 O O . GLN A 1 92 ? -9.488 13.058 3.993 1.00 92.94 92 GLN A O 1
ATOM 746 N N . LYS A 1 93 ? -9.823 13.884 1.949 1.00 92.50 93 LYS A N 1
ATOM 747 C CA . LYS A 1 93 ? -10.686 14.984 2.411 1.00 92.50 93 LYS A CA 1
ATOM 748 C C . LYS A 1 93 ? -12.120 14.517 2.643 1.00 92.50 93 LYS A C 1
ATOM 750 O O . LYS A 1 93 ? -12.763 15.018 3.558 1.00 92.50 93 LYS A O 1
ATOM 755 N N . HIS A 1 94 ? -12.610 13.601 1.808 1.00 93.38 94 HIS A N 1
ATOM 756 C CA . HIS A 1 94 ? -13.963 13.059 1.904 1.00 93.38 94 HIS A CA 1
ATOM 757 C C . HIS A 1 94 ? -14.106 12.063 3.062 1.00 93.38 94 HIS A C 1
ATOM 759 O O . HIS A 1 94 ? -15.095 12.110 3.782 1.00 93.38 94 HIS A O 1
ATOM 765 N N . ASN A 1 95 ? -13.080 11.242 3.290 1.00 94.38 95 ASN A N 1
ATOM 766 C CA . ASN A 1 95 ? -12.927 10.391 4.463 1.00 94.38 95 ASN A CA 1
ATOM 767 C C . ASN A 1 95 ? -11.624 10.779 5.200 1.00 94.38 95 ASN A C 1
ATOM 769 O O . ASN A 1 95 ? -10.546 10.263 4.886 1.00 94.38 95 ASN A O 1
ATOM 773 N N . PRO A 1 96 ? -11.702 11.697 6.186 1.00 94.19 96 PRO A N 1
ATOM 774 C CA . PRO A 1 96 ? -10.551 12.155 6.969 1.00 94.19 96 PRO A CA 1
ATOM 775 C C . PRO A 1 96 ? -9.876 11.074 7.816 1.00 94.19 96 PRO A C 1
ATOM 777 O O . PRO A 1 96 ? -8.754 11.286 8.292 1.00 94.19 96 PRO A O 1
ATOM 780 N N . ASP A 1 97 ? -10.545 9.940 8.035 1.00 96.00 97 ASP A N 1
ATOM 781 C CA . ASP A 1 97 ? -10.028 8.841 8.838 1.00 96.00 97 ASP A CA 1
ATOM 782 C C . ASP A 1 97 ? -9.312 7.757 8.028 1.00 96.00 97 ASP A C 1
ATOM 784 O O . ASP A 1 97 ? -8.499 7.023 8.612 1.00 96.00 97 ASP A O 1
ATOM 788 N N . LEU A 1 98 ? -9.509 7.753 6.705 1.00 97.69 98 LEU A N 1
ATOM 789 C CA . LEU A 1 98 ? -8.899 6.842 5.745 1.00 97.69 98 LEU A CA 1
ATOM 790 C C . LEU A 1 98 ? -7.376 6.790 5.896 1.00 97.69 98 LEU A C 1
ATOM 792 O O . LEU A 1 98 ? -6.651 7.779 5.714 1.00 97.69 98 LEU A O 1
ATOM 796 N N . LYS A 1 99 ? -6.880 5.585 6.175 1.00 98.19 99 LYS A N 1
ATOM 797 C CA . LYS A 1 99 ? -5.451 5.269 6.197 1.00 98.19 99 LYS A CA 1
ATOM 798 C C . LYS A 1 99 ? -5.037 4.753 4.825 1.00 98.19 99 LYS A C 1
ATOM 800 O O . LYS A 1 99 ? -5.632 3.814 4.309 1.00 98.19 99 LYS A O 1
ATOM 805 N N . VAL A 1 100 ? -3.985 5.330 4.256 1.00 97.94 100 VAL A N 1
ATOM 806 C CA . VAL A 1 100 ? -3.474 4.950 2.936 1.00 97.94 100 VAL A CA 1
ATOM 807 C C . VAL A 1 100 ? -2.064 4.388 3.055 1.00 97.94 100 VAL A C 1
ATOM 809 O O . VAL A 1 100 ? -1.181 4.996 3.670 1.00 97.94 100 VAL A O 1
ATOM 812 N N . VAL A 1 101 ? -1.832 3.238 2.435 1.00 98.25 101 VAL A N 1
ATOM 813 C CA . VAL A 1 101 ? -0.495 2.675 2.235 1.00 98.25 101 VAL A CA 1
ATOM 814 C C . VAL A 1 101 ? -0.271 2.509 0.740 1.00 98.25 101 VAL A C 1
ATOM 816 O O . VAL A 1 101 ? -1.087 1.905 0.060 1.00 98.25 101 VAL A O 1
ATOM 819 N N . VAL A 1 102 ? 0.838 3.0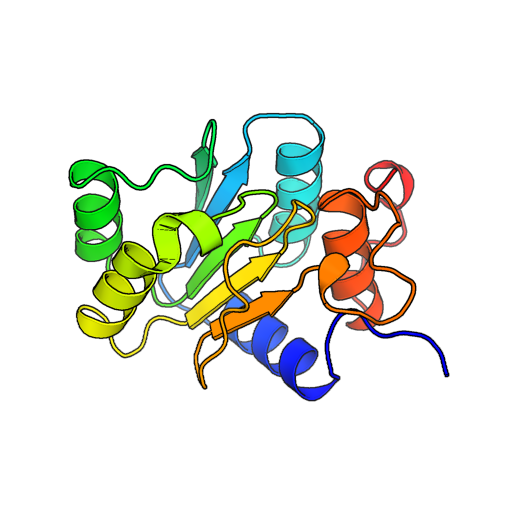33 0.233 1.00 98.25 102 VAL A N 1
ATOM 820 C CA . VAL A 1 102 ? 1.286 2.835 -1.147 1.00 98.25 102 VAL A CA 1
ATOM 821 C C . VAL A 1 102 ? 2.627 2.116 -1.104 1.00 98.25 102 VAL A C 1
ATOM 823 O O . VAL A 1 102 ? 3.541 2.577 -0.414 1.00 98.25 102 VAL A O 1
ATOM 826 N N . ILE A 1 103 ? 2.734 0.987 -1.800 1.00 98.31 103 ILE A N 1
ATOM 827 C CA . ILE A 1 103 ? 3.967 0.213 -1.972 1.00 98.31 103 ILE A CA 1
ATOM 828 C C . ILE A 1 103 ? 4.205 0.094 -3.469 1.00 98.31 103 ILE A C 1
ATOM 830 O O . ILE A 1 103 ? 3.527 -0.664 -4.151 1.00 98.31 103 ILE A O 1
ATOM 834 N N . ASP A 1 104 ? 5.159 0.856 -3.978 1.00 98.06 104 ASP A N 1
ATOM 835 C CA . ASP A 1 104 ? 5.377 0.955 -5.415 1.00 98.06 104 ASP A CA 1
ATOM 836 C C . ASP A 1 104 ? 6.868 1.091 -5.746 1.00 98.06 104 ASP A C 1
ATOM 838 O O . ASP A 1 104 ? 7.693 1.363 -4.873 1.00 98.06 104 ASP A O 1
ATOM 842 N N . HIS A 1 105 ? 7.233 0.876 -7.003 1.00 97.06 105 HIS A N 1
ATOM 843 C CA . HIS A 1 105 ? 8.612 0.917 -7.485 1.00 97.06 105 HIS A CA 1
ATOM 844 C C . HIS A 1 105 ? 8.809 1.730 -8.772 1.00 97.06 105 HIS A C 1
ATOM 846 O O . HIS A 1 105 ? 9.955 2.000 -9.166 1.00 97.06 105 HIS A O 1
ATOM 852 N N . HIS A 1 106 ? 7.711 2.157 -9.402 1.00 96.75 106 HIS A N 1
ATOM 853 C CA . HIS A 1 106 ? 7.723 3.020 -10.574 1.00 96.75 106 HIS A CA 1
ATOM 854 C C . HIS A 1 106 ? 8.406 4.362 -10.270 1.00 96.75 106 HIS A C 1
ATOM 856 O O . HIS A 1 106 ? 8.679 4.716 -9.117 1.00 96.75 106 HIS A O 1
ATOM 862 N N . ILE A 1 107 ? 8.732 5.119 -11.321 1.00 96.19 107 ILE A N 1
ATOM 863 C CA . ILE A 1 107 ? 9.273 6.473 -11.169 1.00 96.19 107 ILE A CA 1
ATOM 864 C C . ILE A 1 107 ? 8.160 7.364 -10.599 1.00 96.19 107 ILE A C 1
ATOM 866 O O . ILE A 1 107 ? 7.159 7.563 -11.285 1.00 96.19 107 ILE A O 1
ATOM 870 N N . PRO A 1 108 ? 8.323 7.910 -9.380 1.00 95.31 108 PRO A N 1
ATOM 871 C CA . PRO A 1 108 ? 7.283 8.720 -8.773 1.00 95.31 108 PRO A CA 1
ATOM 872 C C . PRO A 1 108 ? 7.267 10.124 -9.385 1.00 95.31 108 PRO A C 1
ATOM 874 O O . PRO A 1 108 ? 8.319 10.746 -9.564 1.00 95.31 108 PRO A O 1
ATOM 877 N N . GLU A 1 109 ? 6.074 10.659 -9.609 1.00 95.38 109 GLU A N 1
ATOM 878 C CA . GLU A 1 109 ? 5.834 12.077 -9.879 1.00 95.38 109 GLU A CA 1
ATOM 879 C C . GLU A 1 109 ? 5.773 12.891 -8.583 1.00 95.38 109 GLU A C 1
ATOM 881 O O . GLU A 1 109 ? 6.206 14.047 -8.541 1.00 95.38 109 GLU A O 1
ATOM 886 N N . LYS A 1 110 ? 5.269 12.293 -7.492 1.00 93.12 110 LYS A N 1
ATOM 887 C CA . LYS A 1 110 ? 5.125 12.972 -6.200 1.00 93.12 110 LYS A CA 1
ATOM 888 C C . LYS A 1 110 ? 5.449 12.049 -5.033 1.00 93.12 110 LYS A C 1
ATOM 890 O O . LYS A 1 110 ? 4.865 10.987 -4.834 1.00 93.12 110 LYS A O 1
ATOM 895 N N . ARG A 1 111 ? 6.324 12.512 -4.135 1.00 93.62 111 ARG A N 1
ATOM 896 C CA . ARG A 1 111 ? 6.425 11.890 -2.811 1.00 93.62 111 ARG A CA 1
ATOM 897 C C . ARG A 1 111 ? 5.184 12.254 -2.006 1.00 93.62 111 ARG A C 1
ATOM 899 O O . ARG A 1 111 ? 4.990 13.408 -1.634 1.00 93.62 111 ARG A O 1
ATOM 906 N N . MET A 1 112 ? 4.385 11.244 -1.700 1.00 89.94 112 MET A N 1
ATOM 907 C CA . MET A 1 112 ? 3.173 11.391 -0.905 1.00 89.94 112 MET A CA 1
ATOM 908 C C . MET A 1 112 ? 3.457 11.040 0.555 1.00 89.94 112 MET A C 1
ATOM 910 O O . MET A 1 112 ? 4.162 10.079 0.855 1.00 89.94 112 MET A O 1
ATOM 914 N N . GLY A 1 113 ? 2.942 11.833 1.487 1.00 83.44 113 GLY A N 1
ATOM 915 C CA . GLY A 1 113 ? 3.076 11.545 2.908 1.00 83.44 113 GLY A CA 1
ATOM 916 C C . GLY A 1 113 ? 2.189 12.451 3.741 1.00 83.44 113 GLY A C 1
ATOM 917 O O . GLY A 1 113 ? 2.173 13.663 3.553 1.00 83.44 113 GLY A O 1
ATOM 918 N N . SER A 1 114 ? 1.454 11.852 4.668 1.00 88.06 114 SER A N 1
ATOM 919 C CA . SER A 1 114 ? 0.649 12.559 5.663 1.00 88.06 114 SER A CA 1
ATOM 920 C C . SER A 1 114 ? 0.606 11.719 6.946 1.00 88.06 114 SER A C 1
ATOM 922 O O . SER A 1 114 ? 1.047 10.565 6.939 1.00 88.06 114 SER A O 1
ATOM 924 N N . PRO A 1 115 ? 0.081 12.229 8.073 1.00 92.56 115 PRO A N 1
ATOM 925 C CA . PRO A 1 115 ? -0.082 11.419 9.281 1.00 92.56 115 PRO A CA 1
ATOM 926 C C . PRO A 1 115 ? -0.831 10.091 9.056 1.00 92.56 115 PRO A C 1
ATOM 928 O O . PRO A 1 115 ? -0.568 9.135 9.796 1.00 92.56 115 PRO A O 1
ATOM 931 N N . ARG A 1 116 ? -1.693 10.036 8.024 1.00 95.44 116 ARG A N 1
ATOM 932 C CA . ARG A 1 116 ? -2.527 8.894 7.608 1.00 95.44 116 ARG A CA 1
ATOM 933 C C . ARG A 1 116 ? -2.155 8.317 6.236 1.00 95.44 116 ARG A C 1
ATOM 935 O O . ARG A 1 116 ? -2.911 7.527 5.691 1.00 95.44 116 ARG A O 1
ATOM 942 N N . MET A 1 117 ? -1.010 8.693 5.665 1.00 96.31 117 MET A N 1
ATOM 943 C CA . MET A 1 117 ? -0.547 8.152 4.386 1.00 96.31 117 MET A CA 1
ATOM 944 C C . MET A 1 117 ? 0.929 7.780 4.445 1.00 96.31 117 MET A C 1
ATOM 946 O O . MET A 1 117 ? 1.784 8.608 4.767 1.00 96.31 117 MET A O 1
ATOM 950 N N . ILE A 1 118 ? 1.224 6.533 4.091 1.00 97.00 118 ILE A N 1
ATOM 951 C CA . ILE A 1 118 ? 2.579 6.003 3.967 1.00 97.00 118 ILE A CA 1
ATOM 952 C C . ILE A 1 118 ? 2.820 5.687 2.496 1.00 97.00 118 ILE A C 1
ATOM 954 O O . ILE A 1 118 ? 2.123 4.853 1.936 1.00 97.00 118 ILE A O 1
ATOM 958 N N . HIS A 1 119 ? 3.833 6.306 1.893 1.00 97.12 119 HIS A N 1
ATOM 959 C CA . HIS A 1 119 ? 4.279 5.981 0.540 1.00 97.12 119 HIS A CA 1
ATOM 960 C C . HIS A 1 119 ? 5.684 5.373 0.608 1.00 97.12 119 HIS A C 1
ATOM 962 O O . HIS A 1 119 ? 6.666 6.054 0.926 1.00 97.12 119 HIS A O 1
ATOM 968 N N . VAL A 1 120 ? 5.765 4.069 0.356 1.00 97.00 120 VAL A N 1
ATOM 969 C CA . VAL A 1 120 ? 7.010 3.317 0.224 1.00 97.00 120 VAL A CA 1
ATOM 970 C C . VAL A 1 120 ? 7.333 3.164 -1.249 1.00 97.00 120 VAL A C 1
ATOM 972 O O . VAL A 1 120 ? 6.555 2.584 -1.995 1.00 97.00 120 VAL A O 1
ATOM 975 N N . ASN A 1 121 ? 8.510 3.646 -1.636 1.00 97.25 121 ASN A N 1
ATOM 976 C CA . ASN A 1 121 ? 9.054 3.417 -2.962 1.00 97.25 121 ASN A CA 1
ATOM 977 C C . ASN A 1 121 ? 10.589 3.390 -2.895 1.00 97.25 121 ASN A C 1
ATOM 979 O O . ASN A 1 121 ? 11.199 4.174 -2.163 1.00 97.25 121 ASN A O 1
ATOM 983 N N . ASN A 1 122 ? 11.259 2.471 -3.599 1.00 95.94 122 ASN A N 1
ATOM 984 C CA . ASN A 1 122 ? 12.725 2.387 -3.554 1.00 95.94 122 ASN A CA 1
ATOM 985 C C . ASN A 1 122 ? 13.413 3.623 -4.151 1.00 95.94 122 ASN A C 1
ATOM 987 O O . ASN A 1 122 ? 14.524 3.964 -3.728 1.00 95.94 122 ASN A O 1
ATOM 991 N N . LYS A 1 123 ? 12.742 4.337 -5.064 1.00 95.62 123 LYS A N 1
ATOM 992 C CA . LYS A 1 123 ? 13.199 5.604 -5.653 1.00 95.62 123 LYS A CA 1
ATOM 993 C C . LYS A 1 123 ? 13.410 6.706 -4.609 1.00 95.62 123 LYS A C 1
ATOM 995 O O . LYS A 1 123 ? 14.184 7.637 -4.826 1.00 95.62 123 LYS A O 1
ATOM 1000 N N . PHE A 1 124 ? 12.810 6.560 -3.429 1.00 94.50 124 PHE A N 1
AT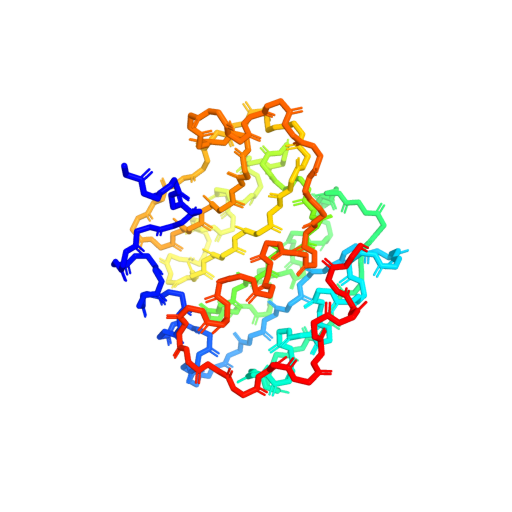OM 1001 C CA . PHE A 1 124 ? 12.949 7.466 -2.291 1.00 94.50 124 PHE A CA 1
ATOM 1002 C C . PHE A 1 124 ? 14.165 7.222 -1.402 1.00 94.50 124 PHE A C 1
ATOM 1004 O O . PHE A 1 124 ? 14.427 8.042 -0.515 1.00 94.50 124 PHE A O 1
ATOM 1011 N N . VAL A 1 125 ? 14.882 6.116 -1.597 1.00 93.00 125 VAL A N 1
ATOM 1012 C CA . VAL A 1 125 ? 15.964 5.686 -0.713 1.00 93.00 125 VAL A CA 1
ATOM 1013 C C . VAL A 1 125 ? 17.313 5.911 -1.405 1.00 93.00 125 VAL A C 1
ATOM 1015 O O . VAL A 1 125 ? 17.576 5.297 -2.446 1.00 93.00 125 VAL A O 1
ATOM 1018 N N . PRO A 1 126 ? 18.215 6.744 -0.842 1.00 90.44 126 PRO A N 1
ATOM 1019 C CA . PRO A 1 126 ? 19.516 7.017 -1.447 1.00 90.44 126 PRO A CA 1
ATOM 1020 C C . PRO A 1 126 ? 20.273 5.735 -1.813 1.00 90.44 126 PRO A C 1
ATOM 1022 O O . PRO A 1 126 ? 20.573 4.910 -0.958 1.00 90.44 126 PRO A O 1
ATOM 1025 N N . GLY A 1 127 ? 20.594 5.558 -3.096 1.00 89.62 127 GLY A N 1
ATOM 1026 C CA . GLY A 1 127 ? 21.273 4.396 -3.688 1.00 89.62 127 GLY A CA 1
ATOM 1027 C C . GLY A 1 127 ? 20.497 3.074 -3.740 1.00 89.62 127 GLY A C 1
ATOM 1028 O O . GLY A 1 127 ? 21.112 2.041 -3.997 1.00 89.62 127 GLY A O 1
ATOM 1029 N N . LEU A 1 128 ? 19.178 3.097 -3.531 1.00 92.69 128 LEU A N 1
ATOM 1030 C CA . LEU A 1 128 ? 18.261 2.149 -4.183 1.00 92.69 128 LEU A CA 1
ATOM 1031 C C . LEU A 1 128 ? 17.541 2.783 -5.387 1.00 92.69 128 LEU A C 1
ATOM 1033 O O . LEU A 1 128 ? 16.870 2.069 -6.126 1.00 92.69 128 LEU A O 1
ATOM 1037 N N . LYS A 1 129 ? 17.707 4.098 -5.590 1.00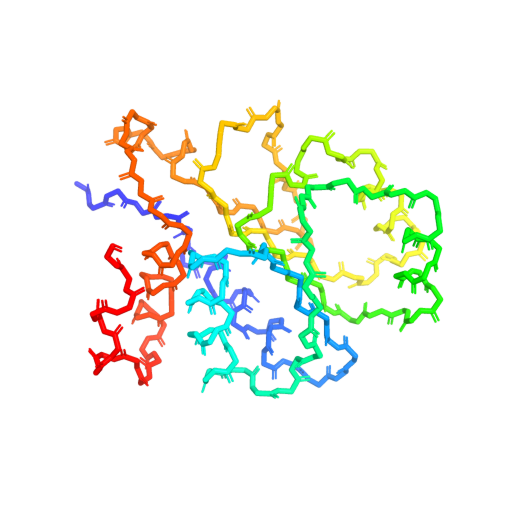 92.25 129 LYS A N 1
ATOM 1038 C CA . LYS A 1 129 ? 17.002 4.888 -6.603 1.00 92.25 129 LYS A CA 1
ATOM 1039 C C . LYS A 1 129 ? 17.158 4.359 -8.031 1.00 92.25 129 LYS A C 1
ATOM 1041 O O . LYS A 1 129 ? 16.167 4.146 -8.715 1.00 92.25 129 LYS A O 1
ATOM 1046 N N . GLU A 1 130 ? 18.378 4.042 -8.440 1.00 92.50 130 GLU A N 1
ATOM 1047 C CA . GLU A 1 130 ? 18.644 3.543 -9.799 1.00 92.50 130 GLU A CA 1
ATOM 1048 C C . GLU A 1 130 ? 18.386 2.038 -9.954 1.00 92.50 130 GLU A C 1
ATOM 1050 O O . GLU A 1 130 ? 18.522 1.487 -11.039 1.00 92.50 130 GLU A O 1
ATOM 1055 N N . ARG A 1 131 ? 18.025 1.337 -8.871 1.00 92.38 131 ARG A N 1
ATOM 1056 C CA . ARG A 1 131 ? 17.779 -0.105 -8.931 1.00 92.38 131 ARG A CA 1
ATOM 1057 C C . ARG A 1 131 ? 16.359 -0.380 -9.408 1.00 92.38 131 ARG A C 1
ATOM 1059 O O . ARG A 1 131 ? 15.416 0.314 -9.009 1.00 92.38 131 ARG A O 1
ATOM 1066 N N . TYR A 1 132 ? 16.222 -1.421 -10.217 1.00 93.00 132 TYR A N 1
ATOM 1067 C CA . TYR A 1 132 ? 14.950 -2.091 -10.428 1.00 93.00 132 TYR A CA 1
ATOM 1068 C C . TYR A 1 132 ? 14.720 -3.044 -9.256 1.00 93.00 132 TYR A C 1
ATOM 1070 O O . TYR A 1 132 ? 15.547 -3.917 -8.996 1.00 93.00 132 TYR A O 1
ATOM 1078 N N . LEU A 1 133 ? 13.657 -2.806 -8.496 1.00 95.38 133 LEU A N 1
ATOM 1079 C CA . LEU A 1 133 ? 13.231 -3.649 -7.385 1.00 95.38 133 LEU A CA 1
ATOM 1080 C C . LEU A 1 133 ? 11.719 -3.819 -7.535 1.00 95.38 133 LEU A C 1
ATOM 1082 O O . LEU A 1 133 ? 11.046 -2.802 -7.410 1.00 95.38 133 LEU A O 1
ATOM 1086 N N . PRO A 1 134 ? 11.202 -5.018 -7.838 1.00 96.69 134 PRO A N 1
ATOM 1087 C CA . PRO A 1 134 ? 9.771 -5.220 -8.056 1.00 96.69 134 PRO A CA 1
ATOM 1088 C C . PRO A 1 134 ? 8.958 -4.936 -6.784 1.00 96.69 134 PRO A C 1
ATOM 1090 O O . PRO A 1 134 ? 9.483 -5.027 -5.663 1.00 96.69 134 PRO A O 1
ATOM 1093 N N . ALA A 1 135 ? 7.684 -4.582 -6.935 1.00 97.75 135 ALA A N 1
ATOM 1094 C CA . ALA A 1 135 ? 6.776 -4.316 -5.823 1.00 97.75 135 ALA A CA 1
ATOM 1095 C C . ALA A 1 135 ? 6.654 -5.528 -4.885 1.00 97.75 135 ALA A C 1
ATOM 1097 O O . ALA A 1 135 ? 6.622 -5.363 -3.660 1.00 97.75 135 ALA A O 1
ATOM 1098 N N . SER A 1 136 ? 6.714 -6.744 -5.424 1.00 97.69 136 SER A N 1
ATOM 1099 C CA . SER A 1 136 ? 6.696 -8.005 -4.672 1.00 97.69 136 SER A CA 1
ATOM 1100 C C . SER A 1 136 ? 7.914 -8.138 -3.765 1.00 97.69 136 SER A C 1
ATOM 1102 O O . SER A 1 136 ? 7.790 -8.500 -2.590 1.00 97.69 136 SER A O 1
ATOM 1104 N N . TYR A 1 137 ? 9.093 -7.737 -4.246 1.00 96.75 137 TYR A N 1
ATOM 1105 C CA . TYR A 1 137 ? 10.301 -7.639 -3.430 1.00 96.75 137 TYR A CA 1
ATOM 1106 C C . TYR A 1 137 ? 10.150 -6.608 -2.312 1.00 96.75 137 TYR A C 1
ATOM 1108 O O . TYR A 1 137 ? 10.491 -6.890 -1.158 1.00 96.75 137 TYR A O 1
ATOM 1116 N N . LEU A 1 138 ? 9.638 -5.412 -2.615 1.00 97.06 138 LEU A N 1
ATOM 1117 C CA . LEU A 1 138 ? 9.426 -4.383 -1.594 1.00 97.06 138 LEU A CA 1
ATOM 1118 C C . LEU A 1 138 ? 8.446 -4.874 -0.523 1.00 97.06 138 LEU A C 1
ATOM 1120 O O . LEU A 1 138 ? 8.754 -4.791 0.668 1.00 97.06 138 LEU A O 1
ATOM 1124 N N . THR A 1 139 ? 7.327 -5.455 -0.947 1.00 97.44 139 THR A N 1
ATOM 1125 C CA . THR A 1 139 ? 6.285 -6.030 -0.091 1.00 97.44 139 THR A CA 1
ATOM 1126 C C . THR A 1 139 ? 6.854 -7.121 0.813 1.00 97.44 139 THR A C 1
ATOM 1128 O O . THR A 1 139 ? 6.741 -7.015 2.037 1.00 97.44 139 THR A O 1
ATOM 1131 N N . TYR A 1 140 ? 7.575 -8.099 0.250 1.00 96.56 140 TYR A N 1
ATOM 1132 C CA . TYR A 1 140 ? 8.265 -9.138 1.018 1.00 96.56 140 TYR A CA 1
ATOM 1133 C C . TYR A 1 140 ? 9.180 -8.523 2.082 1.00 96.56 140 TYR A C 1
ATOM 1135 O O . TYR A 1 140 ? 9.100 -8.857 3.263 1.00 96.56 140 TYR A O 1
ATOM 1143 N N . ARG A 1 141 ? 10.035 -7.567 1.696 1.00 94.62 141 ARG A N 1
ATOM 1144 C CA . ARG A 1 141 ? 11.004 -6.951 2.615 1.00 94.62 141 ARG A CA 1
ATOM 1145 C C . ARG A 1 141 ? 10.338 -6.159 3.737 1.00 94.62 141 ARG A C 1
ATOM 1147 O O . ARG A 1 141 ? 10.916 -6.074 4.820 1.00 94.62 141 ARG A O 1
ATOM 1154 N N . LEU A 1 142 ? 9.181 -5.547 3.503 1.00 95.44 142 LEU A N 1
ATOM 1155 C CA . LEU A 1 142 ? 8.429 -4.837 4.540 1.00 95.44 142 LEU A CA 1
ATOM 1156 C C . LEU A 1 142 ? 7.821 -5.821 5.550 1.00 95.44 142 LEU A C 1
ATOM 1158 O O . LEU A 1 142 ? 7.985 -5.625 6.757 1.00 95.44 142 LEU A O 1
ATOM 1162 N N . LEU A 1 143 ? 7.184 -6.886 5.059 1.00 94.94 143 LEU A N 1
ATOM 1163 C CA . LEU A 1 143 ? 6.528 -7.917 5.867 1.00 94.94 143 LEU A CA 1
ATOM 1164 C C . LEU A 1 143 ? 7.537 -8.758 6.675 1.00 94.94 143 LEU A C 1
ATOM 1166 O O . LEU A 1 143 ? 7.371 -8.929 7.883 1.00 94.94 143 LEU A O 1
ATOM 1170 N N . ASP A 1 144 ? 8.637 -9.188 6.054 1.00 93.00 144 ASP A N 1
ATOM 1171 C CA . ASP A 1 144 ? 9.734 -9.937 6.690 1.00 93.00 144 ASP A CA 1
ATOM 1172 C C . ASP A 1 144 ? 10.349 -9.147 7.857 1.00 93.00 144 ASP A C 1
ATOM 1174 O O . ASP A 1 144 ? 10.542 -9.654 8.960 1.00 93.00 144 ASP A O 1
ATOM 1178 N N . ARG A 1 145 ? 10.538 -7.832 7.685 1.00 90.62 145 ARG A N 1
ATOM 1179 C CA . ARG A 1 145 ? 11.035 -6.950 8.757 1.00 90.62 145 ARG A CA 1
ATOM 1180 C C . ARG A 1 145 ? 10.061 -6.771 9.922 1.00 90.62 145 ARG A C 1
ATOM 1182 O O . ARG A 1 145 ? 10.471 -6.270 10.974 1.00 90.62 145 ARG A O 1
ATOM 1189 N N . ARG A 1 146 ? 8.787 -7.131 9.757 1.00 90.69 146 ARG A N 1
ATOM 1190 C CA . ARG A 1 146 ? 7.809 -7.208 10.851 1.00 90.69 146 ARG A CA 1
ATOM 1191 C C . ARG A 1 146 ? 7.748 -8.589 11.500 1.00 90.69 146 ARG A C 1
ATOM 1193 O O . ARG A 1 146 ? 6.998 -8.747 12.455 1.00 90.69 146 ARG A O 1
ATOM 1200 N N . GLY A 1 147 ? 8.559 -9.542 11.041 1.00 88.00 147 GLY A N 1
ATOM 1201 C CA . GLY A 1 147 ? 8.553 -10.912 11.542 1.00 88.00 147 GLY A CA 1
ATOM 1202 C C . GLY A 1 147 ? 7.311 -11.687 11.110 1.00 88.00 147 GLY A C 1
ATOM 1203 O O . GLY A 1 147 ? 6.882 -12.580 11.833 1.00 88.00 147 GLY A O 1
ATOM 1204 N N . LYS A 1 148 ? 6.695 -11.321 9.975 1.00 89.88 148 LYS A N 1
ATOM 1205 C CA . LYS A 1 148 ? 5.604 -12.115 9.402 1.00 89.88 148 LYS A CA 1
ATOM 1206 C C . LYS A 1 148 ? 6.155 -13.442 8.883 1.00 89.88 148 LYS A C 1
ATOM 1208 O O . LYS A 1 148 ? 7.250 -13.485 8.325 1.00 89.88 148 LYS A O 1
ATOM 1213 N N . ASP A 1 149 ? 5.377 -14.507 9.043 1.00 87.25 149 ASP A N 1
ATOM 1214 C CA . ASP A 1 149 ? 5.727 -15.844 8.560 1.00 87.2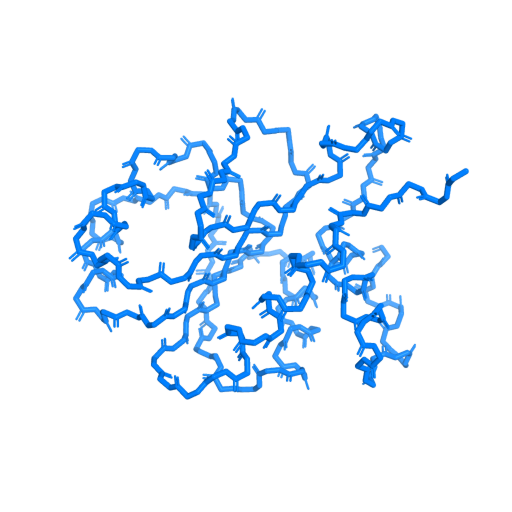5 149 ASP A CA 1
ATOM 1215 C C . ASP A 1 149 ? 5.547 -15.943 7.037 1.00 87.25 149 ASP A C 1
ATOM 1217 O O . ASP A 1 149 ? 4.545 -16.446 6.526 1.00 87.25 149 ASP A O 1
ATOM 1221 N N . ILE A 1 150 ? 6.507 -15.369 6.309 1.00 88.50 150 ILE A N 1
ATOM 1222 C CA . ILE A 1 150 ? 6.525 -15.352 4.843 1.00 88.50 150 ILE A CA 1
ATOM 1223 C C . ILE A 1 150 ? 7.839 -15.857 4.238 1.00 88.50 150 ILE A C 1
ATOM 1225 O O . ILE A 1 150 ? 8.013 -15.812 3.021 1.00 88.50 150 ILE A O 1
ATOM 1229 N N . GLY A 1 151 ? 8.766 -16.362 5.060 1.00 81.38 151 GLY A N 1
ATOM 1230 C CA . GLY A 1 151 ? 10.102 -16.776 4.612 1.00 81.38 151 GLY A CA 1
ATOM 1231 C C . GLY A 1 151 ? 10.079 -17.854 3.521 1.00 81.38 151 GLY A C 1
ATOM 1232 O O . GLY A 1 151 ? 10.905 -17.828 2.608 1.00 81.38 151 GLY A O 1
ATOM 1233 N N . GLY A 1 152 ? 9.083 -18.747 3.556 1.00 86.06 152 GLY A N 1
ATOM 1234 C CA . GLY A 1 152 ? 8.865 -19.776 2.531 1.00 86.06 152 GLY A CA 1
ATOM 1235 C C . GLY A 1 152 ? 8.442 -19.237 1.158 1.00 86.06 152 GLY A C 1
ATOM 1236 O O . GLY A 1 152 ? 8.516 -19.965 0.172 1.00 86.06 152 GLY A O 1
ATOM 1237 N N . TYR A 1 153 ? 8.050 -17.964 1.065 1.00 87.69 153 TYR A N 1
ATOM 1238 C CA . TYR A 1 153 ? 7.578 -17.323 -0.167 1.00 87.69 153 TYR A CA 1
ATOM 1239 C C . TYR A 1 153 ? 8.610 -16.373 -0.780 1.00 87.69 153 TYR A C 1
ATOM 1241 O O . TYR A 1 153 ? 8.298 -15.619 -1.691 1.00 87.69 153 TYR A O 1
ATOM 1249 N N . LYS A 1 154 ? 9.871 -16.408 -0.336 1.00 85.69 154 LYS A N 1
ATOM 1250 C CA . LYS A 1 154 ? 10.937 -15.575 -0.919 1.00 85.69 154 LYS A CA 1
ATOM 1251 C C . LYS A 1 154 ? 11.078 -15.737 -2.445 1.00 85.69 154 LYS A C 1
ATOM 1253 O O . LYS A 1 154 ? 11.560 -14.836 -3.118 1.00 85.69 154 LYS A O 1
ATOM 1258 N N . TRP A 1 155 ? 10.673 -16.880 -2.995 1.00 84.94 155 TRP A N 1
ATOM 1259 C CA . TRP A 1 155 ? 10.728 -17.152 -4.431 1.00 84.94 155 TRP A CA 1
ATOM 1260 C C . TRP A 1 155 ? 9.712 -16.345 -5.258 1.00 84.94 155 TRP A C 1
ATOM 1262 O O . TRP A 1 155 ? 9.955 -16.162 -6.443 1.00 84.94 155 TRP A O 1
ATOM 1272 N N . VAL A 1 156 ? 8.624 -15.830 -4.660 1.00 80.56 156 VAL A N 1
ATOM 1273 C CA . VAL A 1 156 ? 7.648 -14.972 -5.371 1.00 80.56 156 VAL A CA 1
ATOM 1274 C C . VAL A 1 156 ? 8.067 -13.502 -5.428 1.00 80.56 156 VAL A C 1
ATOM 1276 O O . VAL A 1 156 ? 7.352 -12.682 -5.982 1.00 80.56 156 VAL A O 1
ATOM 1279 N N . SER A 1 157 ? 9.188 -13.144 -4.798 1.00 75.44 157 SER A N 1
ATOM 1280 C CA . SER A 1 157 ? 9.639 -11.758 -4.645 1.00 75.44 157 SER A CA 1
ATOM 1281 C C . SER A 1 157 ? 10.816 -11.418 -5.575 1.00 75.44 157 SER A C 1
ATOM 1283 O O . SER A 1 157 ? 11.705 -10.657 -5.174 1.00 75.44 157 SER A O 1
ATOM 1285 N N . GLY A 1 158 ? 10.910 -12.107 -6.714 1.00 58.72 158 GLY A N 1
ATOM 1286 C CA . GLY A 1 158 ? 12.065 -12.141 -7.617 1.00 58.72 158 GLY A CA 1
ATOM 1287 C C . GLY A 1 158 ? 11.799 -11.461 -8.944 1.00 58.72 158 GLY A C 1
ATOM 1288 O O . GLY A 1 158 ? 10.682 -11.643 -9.466 1.00 58.72 158 GLY A O 1
#

Radius of gyration: 14.45 Å; chains: 1; bounding box: 43×35×28 Å

pLDDT: mean 93.91, std 7.44, range [41.44, 98.81]

Sequence (158 aa):
MKKELASKANLKKMEKWSGAEGTKLLFFHNDPDGIASAALWLRCFPDFEPIVRDGPSMDPGFVKWVADRDPDTAVFIDLPVDQEWKKLEWLQKHNPDLKVVVIDHHIPEKRMGSPRMIHVNNKFVPGLKERYLPASYLTYRLLDRRGKDIGGYKWVSG

Foldseek 3Di:
DPFDLDDPVVLVVVLCQLQDDWAAEEEFEPDLLRVLLVVLSCLQRVRHDYDYDNALDCPPVNLVVCLVSLTQEYEYFQHLVLVVVVSVVVSCVSRVNYAYEYQHADDHPDDDDDPRYHHGYLCPIVVSNPPDFGSSLSSCVSCVVVVHPCPVVVVSRD

Secondary structure (DSSP, 8-state):
-PPPSS-HHHHHHHHHHHSSSS-EEEEEESSHHHHHHHHHHHHH-TTSEEEEESSS---HHHHHHHHHT--SEEEEES--GGGGHHHHHHHHHHSTT-EEEEEE-S--S----BTTEEEEEGGGSTTTTTS---HHHHHHHHHHTTT-S-GGGGGG--